Protein AF-A0A0J9W2E3-F1 (afdb_monomer)

InterPro domains:
  IPR002293 Amino acid/polyamine transporter I [PF13520] (5-101)

Organism: Fusarium oxysporum f. sp. lycopersici (strain 4287 / CBS 123668 / FGSC 9935 / NRRL 34936) (NCBI:txid426428)

Radius of gyration: 19.52 Å; Cα contacts (8 Å, |Δi|>4): 17; chains: 1; bounding box: 42×52×51 Å

Sequence (106 aa):
MSGLTVCWTSAIMALYAYQSKICWAFAKDNGLPVSKIWSRVHPIMEVPAHTLMLCSVLVSILSALCIASSTAFNSLAAGITIFPSLSYTLPAIYSLLPRNKHIKGP

Foldseek 3Di:
DVVVVVVVVVVVVVVVVVVQVVLLVCVVVCPDDCSPVQPPDPPPDSGSVVSVVVVVVVVVVLVVVCVVDPVSVVVVVVVVVVVVVVVVVVVVVVVVPPPPPPDDDD

Mean predicted aligned error: 11.35 Å

Solvent-accessible surface area (backbone atoms only — not comparable to full-atom values): 6514 Å² total; per-residue (Å²): 123,66,71,59,56,53,53,54,54,52,53,51,56,51,52,56,56,51,51,52,53,52,50,51,52,48,61,74,65,65,70,54,92,64,61,83,82,59,80,72,75,61,93,86,52,101,56,67,62,68,60,54,50,53,52,50,49,55,49,51,52,53,57,54,47,49,74,73,34,74,69,57,35,55,53,48,58,53,48,64,58,49,50,57,52,48,64,59,45,51,59,53,51,60,70,66,48,81,73,88,68,87,74,86,72,136

Structure (mmCIF, N/CA/C/O backbone):
data_AF-A0A0J9W2E3-F1
#
_entry.id   AF-A0A0J9W2E3-F1
#
loop_
_atom_site.group_PDB
_atom_site.id
_atom_site.type_symbol
_atom_site.label_atom_id
_atom_site.label_alt_id
_atom_site.label_comp_id
_atom_site.label_asym_id
_atom_site.label_entity_id
_atom_site.label_seq_id
_atom_site.pdbx_PDB_ins_code
_atom_site.Cartn_x
_atom_site.Cartn_y
_atom_site.Cartn_z
_atom_site.occupancy
_atom_site.B_iso_or_equiv
_atom_site.auth_seq_id
_atom_site.auth_comp_id
_atom_site.auth_asym_id
_atom_site.auth_atom_id
_atom_site.pdbx_PDB_model_num
ATOM 1 N N . MET A 1 1 ? 11.188 -25.663 7.758 1.00 62.28 1 MET A N 1
ATOM 2 C CA . MET A 1 1 ? 10.796 -24.871 6.564 1.00 62.28 1 MET A CA 1
ATOM 3 C C . MET A 1 1 ? 9.282 -24.645 6.458 1.00 62.28 1 MET A C 1
ATOM 5 O O . MET A 1 1 ? 8.886 -23.689 5.814 1.00 62.28 1 MET A O 1
ATOM 9 N N . SER A 1 2 ? 8.438 -25.424 7.147 1.00 78.00 2 SER A N 1
ATOM 10 C CA . SER A 1 2 ? 6.972 -25.254 7.198 1.00 78.00 2 SER A CA 1
ATOM 11 C C . SER A 1 2 ? 6.485 -24.014 7.968 1.00 78.00 2 SER A C 1
ATOM 13 O O . SER A 1 2 ? 5.496 -23.404 7.575 1.00 78.00 2 SER A O 1
ATOM 15 N N . GLY A 1 3 ? 7.186 -23.595 9.030 1.00 82.94 3 GLY A N 1
ATOM 16 C CA . GLY A 1 3 ? 6.769 -22.444 9.850 1.00 82.94 3 GLY A CA 1
ATOM 17 C C . GLY A 1 3 ? 6.761 -21.103 9.104 1.00 82.94 3 GLY A C 1
ATOM 18 O O . GLY A 1 3 ? 5.886 -20.275 9.336 1.00 82.94 3 GLY A O 1
ATOM 19 N N . LEU A 1 4 ? 7.683 -20.912 8.153 1.00 84.25 4 LEU A N 1
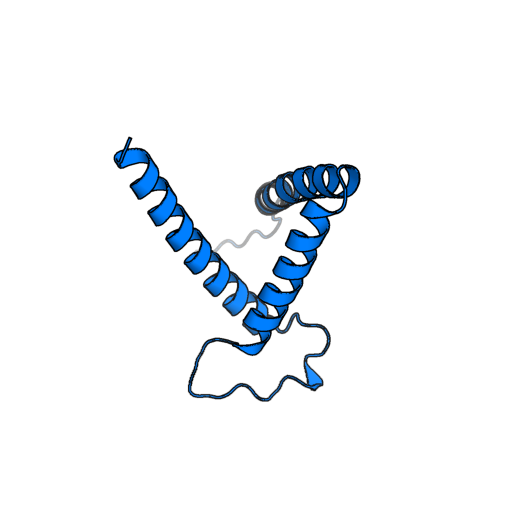ATOM 20 C CA . LEU A 1 4 ? 7.703 -19.712 7.314 1.00 84.25 4 LEU A CA 1
ATOM 21 C C . LEU A 1 4 ? 6.499 -19.700 6.370 1.00 84.25 4 LEU A C 1
ATOM 23 O O . LEU A 1 4 ? 5.797 -18.698 6.317 1.00 84.25 4 LEU A O 1
ATOM 27 N N . THR A 1 5 ? 6.204 -20.810 5.686 1.00 87.94 5 THR A N 1
ATOM 28 C CA . THR A 1 5 ? 5.074 -20.896 4.746 1.00 87.94 5 THR A CA 1
ATOM 29 C C . THR A 1 5 ? 3.738 -20.571 5.414 1.00 87.94 5 THR A C 1
ATOM 31 O O . THR A 1 5 ? 2.943 -19.829 4.843 1.00 87.94 5 THR A O 1
ATOM 34 N N . VAL A 1 6 ? 3.517 -21.036 6.650 1.00 89.19 6 VAL A N 1
ATOM 35 C CA . VAL A 1 6 ? 2.300 -20.705 7.414 1.00 89.19 6 VAL A CA 1
ATOM 36 C C . VAL A 1 6 ? 2.217 -19.200 7.692 1.00 89.19 6 VAL A C 1
ATOM 38 O O . VAL A 1 6 ? 1.168 -18.595 7.473 1.00 89.19 6 VAL A O 1
ATOM 41 N N . CYS A 1 7 ? 3.330 -18.580 8.089 1.00 87.44 7 CYS A N 1
ATOM 42 C CA . CYS A 1 7 ? 3.406 -17.140 8.338 1.00 87.44 7 CYS A CA 1
ATOM 43 C C . CYS A 1 7 ? 3.143 -16.305 7.069 1.00 87.44 7 CYS A C 1
ATOM 45 O O . CYS A 1 7 ? 2.428 -15.305 7.111 1.00 87.44 7 CYS A O 1
ATOM 47 N N . TRP A 1 8 ? 3.647 -16.749 5.912 1.00 91.81 8 TRP A N 1
ATOM 48 C CA . TRP A 1 8 ? 3.357 -16.108 4.626 1.00 91.81 8 TRP A CA 1
ATOM 49 C C . TRP A 1 8 ? 1.864 -16.178 4.285 1.00 91.81 8 TRP A C 1
ATOM 51 O O . TRP A 1 8 ? 1.267 -15.169 3.912 1.00 91.81 8 TRP A O 1
ATOM 61 N N . THR A 1 9 ? 1.231 -17.341 4.459 1.00 90.00 9 THR A N 1
ATOM 62 C CA . THR A 1 9 ? -0.197 -17.502 4.135 1.00 90.00 9 THR A CA 1
ATOM 63 C C . THR A 1 9 ? -1.121 -16.696 5.051 1.00 90.00 9 THR A C 1
ATOM 65 O O . THR A 1 9 ? -2.112 -16.138 4.578 1.00 90.00 9 THR A O 1
ATOM 68 N N . SER A 1 10 ? -0.793 -16.569 6.341 1.00 86.81 10 SER A N 1
ATOM 69 C CA . SER A 1 10 ? -1.597 -15.781 7.282 1.00 86.81 10 SER A CA 1
ATOM 70 C C . SER A 1 10 ? -1.479 -14.279 7.020 1.00 86.81 10 SER A C 1
ATOM 72 O O . SER A 1 10 ? -2.489 -13.571 7.050 1.00 86.81 10 SER A O 1
ATOM 74 N N . ALA A 1 11 ? -0.277 -13.799 6.684 1.00 89.94 11 ALA A N 1
ATOM 75 C CA . ALA A 1 11 ? -0.054 -12.407 6.305 1.00 89.94 11 ALA A CA 1
ATOM 76 C C . ALA A 1 11 ? -0.850 -12.028 5.046 1.00 89.94 11 ALA A C 1
ATOM 78 O O . ALA A 1 11 ? -1.491 -10.978 5.011 1.00 89.94 11 ALA A O 1
ATOM 79 N N . ILE A 1 12 ? -0.877 -12.909 4.042 1.00 90.25 12 ILE A N 1
ATOM 80 C CA . ILE A 1 12 ? -1.640 -12.697 2.807 1.00 90.25 12 ILE A CA 1
ATOM 81 C C . ILE A 1 12 ? -3.141 -12.560 3.103 1.00 90.25 12 ILE A C 1
ATOM 83 O O . ILE A 1 12 ? -3.778 -11.620 2.623 1.00 90.25 12 ILE A O 1
ATOM 87 N N . MET A 1 13 ? -3.707 -13.441 3.935 1.0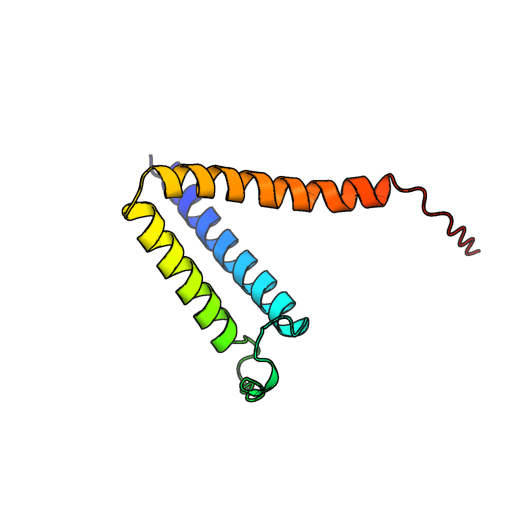0 89.06 13 MET A N 1
ATOM 88 C CA . MET A 1 13 ? -5.126 -13.365 4.303 1.00 89.06 13 MET A CA 1
ATOM 89 C C . MET A 1 13 ? -5.465 -12.050 5.017 1.00 89.06 13 MET A C 1
ATOM 91 O O . MET A 1 13 ? -6.496 -11.433 4.738 1.00 89.06 13 MET A O 1
ATOM 95 N N . ALA A 1 14 ? -4.576 -11.586 5.901 1.00 90.94 14 ALA A N 1
ATOM 96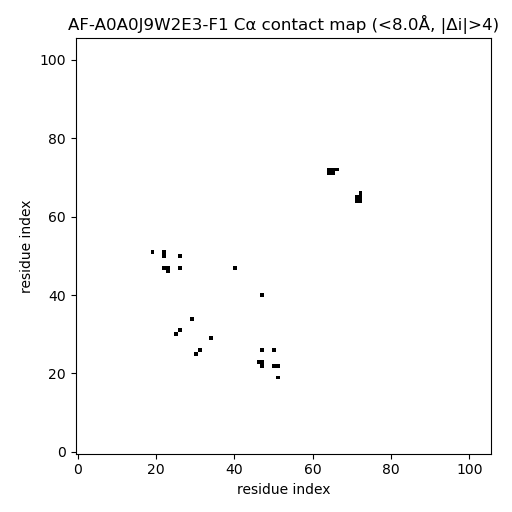 C CA . ALA A 1 14 ? -4.742 -10.306 6.574 1.00 90.94 14 ALA A CA 1
ATOM 97 C C . ALA A 1 14 ? -4.767 -9.148 5.561 1.00 90.94 14 ALA A C 1
ATOM 99 O O . ALA A 1 14 ? -5.685 -8.330 5.595 1.00 90.94 14 ALA A O 1
ATOM 100 N N . LEU A 1 15 ? -3.825 -9.116 4.611 1.00 87.31 15 LEU A N 1
ATOM 101 C CA . LEU A 1 15 ? -3.753 -8.085 3.565 1.00 87.31 15 LEU A CA 1
ATOM 102 C C . LEU A 1 15 ? -5.030 -8.015 2.714 1.00 87.31 15 LEU A C 1
ATOM 104 O O . LEU A 1 15 ? -5.549 -6.919 2.488 1.00 87.31 15 LEU A O 1
ATOM 108 N N . TYR A 1 16 ? -5.589 -9.160 2.314 1.00 84.69 16 TYR A N 1
ATOM 109 C CA . TYR A 1 16 ? -6.863 -9.192 1.586 1.00 84.69 16 TYR A CA 1
ATOM 110 C C . TYR A 1 16 ? -8.022 -8.601 2.404 1.00 84.69 16 TYR A C 1
ATOM 112 O O . TYR A 1 16 ? -8.853 -7.866 1.862 1.00 84.69 16 TYR A O 1
ATOM 120 N N . ALA A 1 17 ? -8.059 -8.857 3.714 1.00 87.06 17 ALA A N 1
ATOM 121 C CA . ALA A 1 17 ? -9.064 -8.282 4.606 1.00 87.06 17 ALA A CA 1
ATOM 122 C C . ALA A 1 17 ? -8.878 -6.766 4.832 1.00 87.06 17 ALA A C 1
ATOM 124 O O . ALA A 1 17 ? -9.861 -6.042 4.991 1.00 87.06 17 ALA A O 1
ATOM 125 N N . TYR A 1 18 ? -7.644 -6.254 4.839 1.00 86.25 18 TYR A N 1
ATOM 126 C CA . TYR A 1 18 ? -7.399 -4.806 4.895 1.00 86.25 18 TYR A CA 1
ATOM 127 C C . TYR A 1 18 ? -7.876 -4.109 3.616 1.00 86.25 18 TYR A C 1
ATOM 129 O O . TYR A 1 18 ? -8.559 -3.084 3.691 1.00 86.25 18 TYR A O 1
ATOM 137 N N . GLN A 1 19 ? -7.582 -4.685 2.449 1.00 83.12 19 GLN A N 1
ATOM 138 C CA . GLN A 1 19 ? -7.972 -4.116 1.159 1.00 83.12 19 GLN A CA 1
ATOM 139 C C . GLN A 1 19 ? -9.496 -4.011 1.000 1.00 83.12 19 GLN A C 1
ATOM 141 O O . GLN A 1 19 ? -9.989 -3.020 0.454 1.00 83.12 19 GLN A O 1
ATOM 146 N N . SER A 1 20 ? -10.258 -4.989 1.500 1.00 81.81 20 SER A N 1
ATOM 147 C CA . SER A 1 20 ? -11.724 -4.958 1.434 1.00 81.81 20 SER A CA 1
ATOM 148 C C . SER A 1 20 ? -12.322 -3.837 2.294 1.00 81.81 20 SER A C 1
ATOM 150 O O . SER A 1 20 ? -13.224 -3.135 1.835 1.00 81.81 20 SER A O 1
ATOM 152 N N . LYS A 1 21 ? -11.767 -3.584 3.489 1.00 80.81 21 LYS A N 1
ATOM 153 C CA . LYS A 1 21 ? -12.166 -2.456 4.354 1.00 80.81 21 LYS A CA 1
ATOM 154 C C . LYS A 1 21 ? -11.849 -1.101 3.730 1.00 80.81 21 LYS A C 1
ATOM 156 O O . LYS A 1 21 ? -12.682 -0.199 3.774 1.00 80.81 21 LYS A O 1
ATOM 161 N N . ILE A 1 22 ? -10.666 -0.969 3.131 1.00 79.94 22 ILE A N 1
ATOM 162 C CA . ILE A 1 22 ? -10.260 0.249 2.420 1.00 79.94 22 ILE A CA 1
ATOM 163 C C . ILE A 1 22 ? -11.210 0.494 1.243 1.00 79.94 22 ILE A C 1
ATOM 165 O O . ILE A 1 22 ? -11.730 1.594 1.093 1.00 79.94 22 ILE A O 1
ATOM 169 N N . CYS A 1 23 ? -11.521 -0.541 0.460 1.00 75.50 23 CYS A N 1
ATOM 170 C CA . CYS A 1 23 ? -12.464 -0.438 -0.653 1.00 75.50 23 CYS A CA 1
ATOM 171 C C . CYS A 1 23 ? -13.882 -0.050 -0.199 1.00 75.50 23 CYS A C 1
ATOM 173 O O . CYS A 1 23 ? -14.567 0.701 -0.893 1.00 75.50 23 CYS A O 1
ATOM 175 N N . TRP A 1 24 ? -14.321 -0.540 0.963 1.00 71.06 24 TRP A N 1
ATOM 176 C CA . TRP A 1 24 ? -15.604 -0.168 1.556 1.00 71.06 24 TRP A CA 1
ATOM 177 C C . TRP A 1 24 ? -15.631 1.304 1.994 1.00 71.06 24 TRP A C 1
ATOM 179 O O . TRP A 1 24 ? -16.590 2.012 1.688 1.00 71.06 24 TRP A O 1
ATOM 189 N N . ALA A 1 25 ? -14.556 1.796 2.620 1.00 73.06 25 ALA A N 1
ATOM 190 C CA . ALA A 1 25 ? -14.408 3.214 2.951 1.00 73.06 25 ALA A CA 1
ATOM 191 C C . ALA A 1 25 ? -14.384 4.097 1.687 1.00 73.06 25 ALA A C 1
ATOM 193 O O . ALA A 1 25 ? -15.143 5.057 1.597 1.00 73.06 25 ALA A O 1
ATOM 194 N N . PHE A 1 26 ? -13.628 3.710 0.653 1.00 66.69 26 PHE A N 1
ATOM 195 C CA . PHE A 1 26 ? -13.582 4.437 -0.623 1.00 66.69 26 PHE A CA 1
ATOM 196 C C . PHE A 1 26 ? -14.930 4.490 -1.350 1.00 66.69 26 PHE A C 1
ATOM 198 O O . PHE A 1 26 ? -15.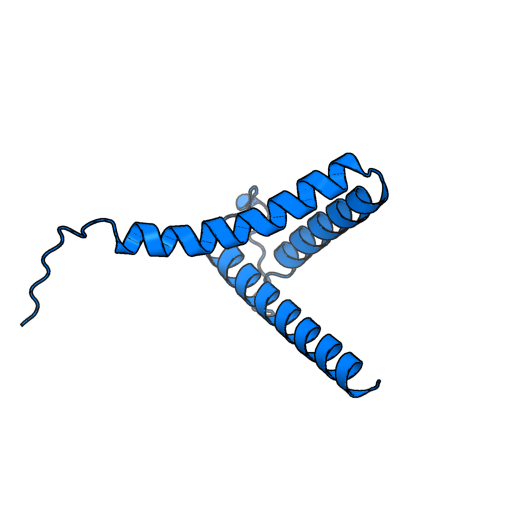260 5.500 -1.973 1.00 66.69 26 PHE A O 1
ATOM 205 N N . ALA A 1 27 ? -15.721 3.418 -1.284 1.00 65.12 27 ALA A N 1
ATOM 206 C CA . ALA A 1 27 ? -17.067 3.419 -1.848 1.00 65.12 27 ALA A CA 1
ATOM 207 C C . ALA A 1 27 ? -18.021 4.323 -1.056 1.00 65.12 27 ALA A C 1
ATOM 209 O O . ALA A 1 27 ? -18.866 4.989 -1.652 1.00 65.12 27 ALA A O 1
ATOM 210 N N . LYS A 1 28 ? -17.863 4.386 0.271 1.00 62.38 28 LYS A N 1
ATOM 211 C CA . LYS A 1 28 ? -18.623 5.295 1.135 1.00 62.38 28 LYS A CA 1
ATOM 212 C C . LYS A 1 28 ? -18.284 6.767 0.867 1.00 62.38 28 LYS A C 1
ATOM 214 O O . LYS A 1 28 ? -19.181 7.608 0.914 1.00 62.38 28 LYS A O 1
ATOM 219 N N . ASP A 1 29 ? -17.040 7.055 0.496 1.00 68.38 29 ASP A N 1
ATOM 220 C CA . ASP A 1 29 ? -16.569 8.409 0.186 1.00 68.38 29 ASP A CA 1
ATOM 221 C C . ASP A 1 29 ? -16.907 8.880 -1.249 1.00 68.38 29 ASP A C 1
ATOM 223 O O . ASP A 1 29 ? -16.480 9.958 -1.654 1.00 68.38 29 ASP A O 1
ATOM 227 N N . ASN A 1 30 ? -17.698 8.117 -2.027 1.00 57.41 30 ASN A N 1
ATOM 228 C CA . ASN A 1 30 ? -18.144 8.461 -3.395 1.00 57.41 30 ASN A CA 1
ATOM 229 C C . ASN A 1 30 ? -17.013 8.946 -4.338 1.00 57.41 30 ASN A C 1
ATOM 231 O O . ASN A 1 30 ? -17.250 9.722 -5.263 1.00 57.41 30 ASN A O 1
ATOM 235 N N . GLY A 1 31 ? -15.778 8.482 -4.135 1.00 53.94 31 GLY A N 1
ATOM 236 C CA . GLY A 1 31 ? -14.582 9.002 -4.812 1.00 53.94 31 GLY A CA 1
ATOM 237 C C . GLY A 1 31 ? -14.323 8.477 -6.230 1.00 53.94 31 GLY A C 1
ATOM 238 O O . GLY A 1 31 ? -13.254 8.732 -6.781 1.00 53.94 31 GLY A O 1
ATOM 239 N N . LEU A 1 32 ? -15.243 7.717 -6.832 1.00 53.91 32 LEU A N 1
ATOM 240 C CA . LEU A 1 32 ? -15.034 7.140 -8.162 1.00 53.91 32 LEU A CA 1
ATOM 241 C C . LEU A 1 32 ? -15.413 8.145 -9.265 1.00 53.91 32 LEU A C 1
ATOM 243 O O . LEU A 1 32 ? -16.562 8.608 -9.296 1.00 53.91 32 LEU A O 1
ATOM 247 N N . PRO A 1 33 ? -14.507 8.452 -10.219 1.00 49.50 33 PRO A N 1
ATOM 248 C CA . PRO A 1 33 ? -14.915 9.118 -11.447 1.00 49.50 33 PRO A CA 1
ATOM 249 C C . PRO A 1 33 ? -15.961 8.215 -12.119 1.00 49.50 33 PRO A C 1
ATOM 251 O O . PRO A 1 33 ? -15.748 7.015 -12.262 1.00 49.50 33 PRO A O 1
ATOM 254 N N . VAL A 1 34 ? -17.113 8.789 -12.482 1.00 51.09 34 VAL A N 1
ATOM 255 C CA . VAL A 1 34 ? -18.353 8.106 -12.925 1.00 51.09 34 VAL A CA 1
ATOM 256 C C . VAL A 1 34 ? -19.295 7.596 -11.805 1.00 51.09 34 VAL A C 1
ATOM 258 O O . VAL A 1 34 ? -20.040 6.632 -11.983 1.00 51.09 34 VAL A O 1
ATOM 261 N N . SER A 1 35 ? -19.401 8.337 -10.695 1.00 51.91 35 SER A N 1
ATOM 262 C CA . SER A 1 35 ? -20.479 8.202 -9.684 1.00 51.91 35 SER A CA 1
ATOM 263 C C . SER A 1 35 ? -21.908 8.105 -10.281 1.00 51.91 35 SER A C 1
ATOM 265 O O . SER A 1 35 ? -22.790 7.461 -9.716 1.00 51.91 35 SER A O 1
ATOM 267 N N . LYS A 1 36 ? -22.145 8.666 -11.477 1.00 50.78 36 LYS A N 1
ATOM 268 C CA . LYS A 1 36 ? -23.482 8.761 -12.087 1.00 50.78 36 LYS A CA 1
ATOM 269 C C . LYS A 1 36 ? -23.990 7.494 -12.796 1.00 50.78 36 LYS A C 1
ATOM 271 O O . LYS A 1 36 ? -25.202 7.351 -12.907 1.00 50.78 36 LYS A O 1
ATOM 276 N N . ILE A 1 37 ? -23.120 6.578 -13.253 1.00 52.34 37 ILE A N 1
ATOM 277 C CA . ILE A 1 37 ? -23.555 5.328 -13.930 1.00 52.34 37 ILE A CA 1
ATOM 278 C C . ILE A 1 37 ? -23.561 4.107 -12.986 1.00 52.34 37 ILE A C 1
ATOM 280 O O . ILE A 1 37 ? -24.058 3.044 -13.342 1.00 52.34 37 ILE A O 1
ATOM 284 N N . TRP A 1 38 ? -23.059 4.271 -11.755 1.00 49.59 38 TRP A N 1
ATOM 285 C CA . TRP A 1 38 ? -22.855 3.200 -10.765 1.00 49.59 38 TRP A CA 1
ATOM 286 C C . TRP A 1 38 ? -23.859 3.213 -9.603 1.00 49.59 38 TRP A C 1
ATOM 288 O O . TRP A 1 38 ? -23.733 2.434 -8.662 1.00 49.59 38 TRP A O 1
ATOM 298 N N . SER A 1 39 ? -24.902 4.044 -9.687 1.00 45.09 39 SER A N 1
ATOM 299 C CA . SER A 1 39 ? -25.991 4.151 -8.700 1.00 45.09 39 SER A CA 1
ATOM 300 C C . SER A 1 39 ? -26.989 2.970 -8.741 1.00 45.09 39 SER A C 1
ATOM 302 O O . SER A 1 39 ? -28.191 3.122 -8.539 1.00 45.09 39 SER A O 1
ATOM 304 N N . ARG A 1 40 ? -26.509 1.757 -9.033 1.00 48.84 40 ARG A N 1
ATOM 305 C CA . ARG A 1 40 ? -27.262 0.498 -8.902 1.00 48.84 40 ARG A CA 1
ATOM 306 C C . ARG A 1 40 ? -26.493 -0.422 -7.959 1.00 48.84 40 ARG A C 1
ATOM 308 O O . ARG A 1 40 ? -26.009 -1.481 -8.340 1.00 48.84 40 ARG A O 1
ATOM 315 N N . VAL A 1 41 ? -26.363 0.032 -6.714 1.00 52.91 41 VAL A N 1
ATOM 316 C CA . VAL A 1 41 ? -25.927 -0.797 -5.586 1.00 52.91 41 VAL A CA 1
ATOM 317 C C . VAL A 1 41 ? -27.027 -1.825 -5.327 1.00 52.91 41 VAL A C 1
ATOM 319 O O . VAL A 1 41 ? -28.168 -1.458 -5.053 1.00 52.91 41 VAL A O 1
ATOM 322 N N . HIS A 1 42 ? -26.710 -3.113 -5.462 1.00 43.84 42 HIS A N 1
ATOM 323 C CA . HIS A 1 42 ? -27.637 -4.181 -5.100 1.00 43.84 42 HIS A CA 1
ATOM 324 C C . HIS A 1 42 ? -27.729 -4.247 -3.560 1.00 43.84 42 HIS A C 1
ATOM 326 O O . HIS A 1 42 ? -26.707 -4.461 -2.913 1.00 43.84 42 HIS A O 1
ATOM 332 N N . PRO A 1 43 ? -28.920 -4.093 -2.955 1.00 50.28 43 PRO A N 1
ATOM 333 C CA . PRO A 1 43 ? -29.100 -3.886 -1.509 1.00 50.28 43 PRO A CA 1
ATOM 334 C C . PRO A 1 43 ? -28.858 -5.123 -0.621 1.00 50.28 43 PRO A C 1
ATOM 336 O O . PRO A 1 43 ? -29.087 -5.058 0.579 1.00 50.28 43 PRO A O 1
ATOM 339 N N . ILE A 1 44 ? -28.432 -6.257 -1.187 1.00 52.06 44 ILE A N 1
ATOM 340 C CA . ILE A 1 44 ? -28.338 -7.553 -0.479 1.00 52.06 44 ILE A CA 1
ATOM 341 C C . ILE A 1 44 ? -26.880 -7.928 -0.167 1.00 52.06 44 ILE A C 1
ATOM 343 O O . ILE A 1 44 ? -26.619 -8.731 0.722 1.00 52.06 44 ILE A O 1
ATOM 347 N N . MET A 1 45 ? -25.917 -7.335 -0.876 1.00 51.47 45 MET A N 1
ATOM 348 C CA . MET A 1 45 ? -24.491 -7.547 -0.640 1.00 51.47 45 MET A CA 1
ATOM 349 C C . MET A 1 45 ? -23.886 -6.190 -0.300 1.00 51.47 45 MET A C 1
ATOM 351 O O . MET A 1 45 ? -23.637 -5.382 -1.189 1.00 51.47 45 MET A O 1
ATOM 355 N N . GLU A 1 46 ? -23.648 -5.927 0.984 1.00 56.53 46 GLU A N 1
ATOM 356 C CA . GLU A 1 46 ? -23.059 -4.689 1.539 1.00 56.53 46 GLU A CA 1
ATOM 357 C C . GLU A 1 46 ? -21.605 -4.424 1.083 1.00 56.53 46 GLU A C 1
ATOM 359 O O . GLU A 1 46 ? -20.876 -3.615 1.659 1.00 56.53 46 GLU A O 1
ATOM 364 N N . VAL A 1 47 ? -21.167 -5.117 0.033 1.00 55.72 47 VAL A N 1
ATOM 365 C CA . VAL A 1 47 ? -19.850 -5.020 -0.566 1.00 55.72 47 VAL A CA 1
ATOM 366 C C . VAL A 1 47 ? -20.026 -4.427 -1.968 1.00 55.72 47 VAL A C 1
ATOM 368 O O . VAL A 1 47 ? -20.701 -5.032 -2.803 1.00 55.72 47 VAL A O 1
ATOM 371 N N . PRO A 1 48 ? -19.428 -3.261 -2.266 1.00 60.44 48 PRO A N 1
ATOM 372 C CA . PRO A 1 48 ? -19.471 -2.637 -3.587 1.00 60.44 48 PRO A CA 1
ATOM 373 C C . PRO A 1 48 ? -18.672 -3.492 -4.587 1.00 60.44 48 PRO A C 1
ATOM 375 O O . PRO A 1 48 ? -17.507 -3.223 -4.884 1.00 60.44 48 PRO A O 1
ATOM 378 N N . ALA A 1 49 ? -19.300 -4.554 -5.099 1.00 64.88 49 ALA A N 1
ATOM 379 C CA . ALA A 1 49 ? -18.670 -5.564 -5.950 1.00 64.88 49 ALA A CA 1
ATOM 380 C C . ALA A 1 49 ? -18.052 -4.957 -7.213 1.00 64.88 49 ALA A C 1
ATOM 382 O O . ALA A 1 49 ? -16.995 -5.379 -7.673 1.00 64.88 49 ALA A O 1
ATOM 383 N N . HIS A 1 50 ? -18.682 -3.914 -7.745 1.00 66.25 50 HIS A N 1
ATOM 384 C CA . HIS A 1 50 ? -18.198 -3.243 -8.936 1.00 66.25 50 HIS A CA 1
ATOM 385 C C . HIS A 1 50 ? -16.887 -2.476 -8.645 1.00 66.25 50 HIS A C 1
ATOM 387 O O . HIS A 1 50 ? -15.960 -2.522 -9.450 1.00 66.25 50 HIS A O 1
ATOM 393 N N . THR A 1 51 ? -16.729 -1.862 -7.461 1.00 67.50 51 THR A N 1
ATOM 394 C CA . THR A 1 51 ? -15.507 -1.104 -7.108 1.00 67.50 51 THR A CA 1
ATOM 395 C C . THR A 1 51 ? -14.329 -2.044 -6.913 1.00 67.50 51 THR A C 1
ATOM 397 O O . THR A 1 51 ? -13.221 -1.767 -7.369 1.00 67.50 51 THR A O 1
ATOM 400 N N . LEU A 1 52 ? -14.597 -3.201 -6.305 1.00 74.50 52 LEU A N 1
ATOM 401 C CA . LEU A 1 52 ? -13.621 -4.277 -6.190 1.00 74.50 52 LEU A CA 1
ATOM 402 C C . LEU A 1 52 ? -13.168 -4.778 -7.565 1.00 74.50 52 LEU A C 1
ATOM 404 O O . LEU A 1 52 ? -11.971 -4.982 -7.752 1.00 74.50 52 LEU A O 1
ATOM 408 N N . MET A 1 53 ? -14.086 -4.904 -8.532 1.00 73.75 53 MET A N 1
ATOM 409 C CA . MET A 1 53 ? -13.735 -5.277 -9.907 1.00 73.75 53 MET A CA 1
ATOM 410 C C . MET A 1 53 ? -12.847 -4.229 -10.592 1.00 73.75 53 MET A C 1
ATOM 412 O O . MET A 1 53 ? -11.864 -4.600 -11.230 1.00 73.75 53 MET A O 1
ATOM 416 N N . LEU A 1 54 ? -13.111 -2.926 -10.434 1.00 74.88 54 LEU A N 1
ATOM 417 C CA . LEU A 1 54 ? -12.211 -1.895 -10.975 1.00 74.88 54 LEU A CA 1
ATOM 418 C C . LEU A 1 54 ? -10.824 -1.944 -10.331 1.00 74.88 54 LEU A C 1
ATOM 420 O O . LEU A 1 54 ? -9.821 -1.894 -11.041 1.00 74.88 54 LEU A O 1
ATOM 424 N N . CYS A 1 55 ? -10.751 -2.073 -9.003 1.00 78.00 55 CYS A N 1
ATOM 425 C CA . CYS A 1 55 ? -9.474 -2.209 -8.306 1.00 78.00 55 CYS A CA 1
ATOM 426 C C . CYS A 1 55 ? -8.704 -3.450 -8.773 1.00 78.00 55 CYS A C 1
ATOM 428 O O . CYS A 1 55 ? -7.506 -3.346 -9.035 1.00 78.00 55 CYS A O 1
ATOM 430 N N . SER A 1 56 ? -9.364 -4.603 -8.935 1.00 81.38 56 SER A N 1
ATOM 431 C CA . SER A 1 56 ? -8.696 -5.811 -9.432 1.00 81.38 56 SER A CA 1
ATOM 432 C C . SER A 1 56 ? -8.223 -5.656 -10.876 1.00 81.38 56 SER A C 1
ATOM 434 O O . SER A 1 56 ? -7.132 -6.116 -11.204 1.00 81.38 56 SER A O 1
ATOM 436 N N . VAL A 1 57 ? -8.995 -4.971 -11.727 1.00 85.75 57 VAL A N 1
ATOM 437 C CA . VAL A 1 57 ? -8.595 -4.679 -13.111 1.00 85.75 57 VAL A CA 1
ATOM 438 C C . VAL A 1 57 ? -7.359 -3.776 -13.132 1.00 85.75 57 VAL A C 1
ATOM 440 O O . VAL A 1 57 ? -6.375 -4.118 -13.784 1.00 85.75 57 VAL A O 1
ATOM 443 N N . LEU A 1 58 ? -7.341 -2.682 -12.366 1.00 83.69 58 LEU A N 1
ATOM 444 C CA . LEU A 1 58 ? -6.178 -1.788 -12.290 1.00 83.69 58 LEU A CA 1
ATOM 445 C C . LEU A 1 58 ? -4.926 -2.498 -11.762 1.00 83.69 58 LEU A C 1
ATOM 447 O O . LEU A 1 58 ? -3.850 -2.349 -12.341 1.00 83.69 58 LEU A O 1
ATOM 451 N N . VAL A 1 59 ? -5.062 -3.309 -10.708 1.00 87.56 59 VAL A N 1
ATOM 452 C CA . VAL A 1 59 ? -3.950 -4.112 -10.179 1.00 87.56 59 VAL A CA 1
ATOM 453 C C . VAL A 1 59 ? -3.460 -5.105 -11.229 1.00 87.56 59 VAL A C 1
ATOM 455 O O . VAL A 1 59 ? -2.256 -5.207 -11.430 1.00 87.56 59 VAL A O 1
ATOM 458 N N . SER A 1 60 ? -4.360 -5.773 -11.955 1.00 88.88 60 SER A N 1
ATOM 459 C CA . SER A 1 60 ? -3.972 -6.723 -13.004 1.00 88.88 60 SER A CA 1
ATOM 460 C C . SER A 1 60 ? -3.185 -6.061 -14.146 1.00 88.88 60 SER A C 1
ATOM 462 O O . SER A 1 60 ? -2.189 -6.619 -14.606 1.00 88.88 60 SER A O 1
ATOM 464 N N . ILE A 1 61 ? -3.555 -4.835 -14.538 1.00 89.94 61 ILE A N 1
ATOM 465 C CA . ILE A 1 61 ? -2.834 -4.035 -15.539 1.00 89.94 61 ILE A CA 1
ATOM 466 C C . ILE A 1 61 ? -1.444 -3.642 -15.023 1.00 89.94 61 ILE A C 1
ATOM 468 O O . ILE A 1 61 ? -0.456 -3.799 -15.739 1.00 89.94 61 ILE A O 1
ATOM 472 N N . LEU A 1 62 ? -1.346 -3.168 -13.776 1.00 87.00 62 LEU A N 1
ATOM 473 C CA . LEU A 1 62 ? -0.064 -2.811 -13.159 1.00 87.00 62 LEU A CA 1
ATOM 474 C C . LEU A 1 62 ? 0.853 -4.031 -13.011 1.00 87.00 62 LEU A C 1
ATOM 476 O O . LEU A 1 62 ? 2.042 -3.942 -13.305 1.00 87.00 62 LEU A O 1
ATOM 480 N N . SER A 1 63 ? 0.308 -5.185 -12.620 1.00 86.19 63 SER A N 1
ATOM 481 C CA . SER A 1 63 ? 1.055 -6.443 -12.536 1.00 86.19 63 SER A CA 1
ATOM 482 C C . SER A 1 63 ? 1.571 -6.900 -13.901 1.00 86.19 63 SER A C 1
ATOM 484 O O . SER A 1 63 ? 2.721 -7.323 -13.999 1.00 86.19 63 SER A O 1
ATOM 486 N N . ALA A 1 64 ? 0.766 -6.768 -14.960 1.00 87.62 64 ALA A N 1
ATOM 487 C CA . ALA A 1 64 ? 1.210 -7.051 -16.323 1.00 87.62 64 ALA A CA 1
ATOM 488 C C . ALA A 1 64 ? 2.318 -6.080 -16.777 1.00 87.62 64 ALA A C 1
ATOM 490 O O . ALA A 1 64 ? 3.299 -6.502 -17.389 1.00 87.62 64 ALA A O 1
ATOM 491 N N . LEU A 1 65 ? 2.211 -4.795 -16.424 1.00 87.12 65 LEU A N 1
ATOM 492 C CA . LEU A 1 65 ? 3.214 -3.780 -16.758 1.00 87.12 65 LEU A CA 1
ATOM 493 C C . LEU A 1 65 ? 4.557 -4.027 -16.056 1.00 87.12 65 LEU A C 1
ATOM 495 O O . LEU A 1 65 ? 5.610 -3.815 -16.659 1.00 87.12 65 LEU A O 1
ATOM 499 N N . CYS A 1 66 ? 4.533 -4.529 -14.818 1.00 83.25 66 CYS A N 1
ATOM 500 C CA . CYS A 1 66 ? 5.744 -4.908 -14.087 1.00 83.25 66 CYS A CA 1
ATOM 501 C C . CYS A 1 66 ? 6.569 -5.991 -14.805 1.00 83.25 66 CYS A C 1
ATOM 503 O O . CYS A 1 66 ? 7.781 -6.036 -14.619 1.00 83.25 66 CYS A O 1
ATOM 505 N N . ILE A 1 67 ? 5.944 -6.842 -15.628 1.00 84.00 67 ILE A N 1
ATOM 506 C CA . ILE A 1 67 ? 6.630 -7.906 -16.384 1.00 84.00 67 ILE A CA 1
ATOM 507 C C . ILE A 1 67 ? 7.243 -7.359 -17.686 1.00 84.00 67 ILE A C 1
ATOM 509 O O . ILE A 1 67 ? 8.205 -7.920 -18.204 1.00 84.00 67 ILE A O 1
ATOM 513 N N . ALA A 1 68 ? 6.717 -6.250 -18.212 1.00 83.50 68 ALA A N 1
ATOM 514 C CA . ALA A 1 68 ? 7.076 -5.740 -19.532 1.00 83.50 68 ALA A CA 1
ATOM 515 C C . ALA A 1 68 ? 8.356 -4.881 -19.564 1.00 83.50 68 ALA A C 1
ATOM 517 O O . ALA A 1 68 ? 9.006 -4.816 -20.607 1.00 83.50 68 ALA A O 1
ATOM 518 N N . SER A 1 69 ? 8.724 -4.184 -18.476 1.00 85.62 69 SER A N 1
ATOM 519 C CA . SER A 1 69 ? 9.868 -3.254 -18.490 1.00 85.62 69 SER A CA 1
ATOM 520 C C . SER A 1 69 ? 10.535 -3.044 -17.128 1.00 85.62 69 SER A C 1
ATOM 522 O O . SER A 1 69 ? 9.881 -2.738 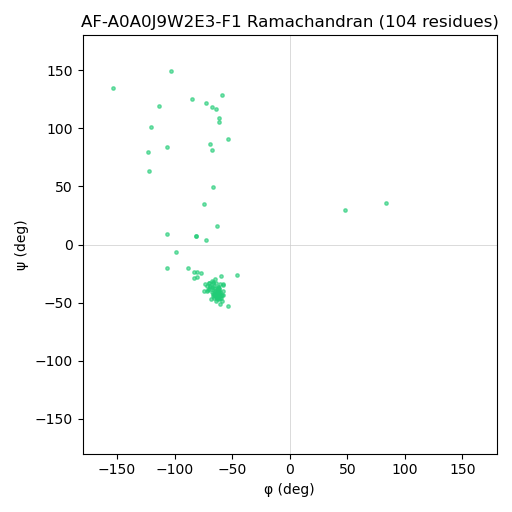-16.128 1.00 85.62 69 SER A O 1
ATOM 524 N N . SER A 1 70 ? 11.871 -3.087 -17.119 1.00 84.88 70 SER A N 1
ATOM 525 C CA . SER A 1 70 ? 12.707 -2.862 -15.932 1.00 84.88 70 SER A CA 1
ATOM 526 C C . SER A 1 70 ? 12.636 -1.424 -15.400 1.00 84.88 70 SER A C 1
ATOM 528 O O . SER A 1 70 ? 12.722 -1.206 -14.191 1.00 84.88 70 SER A O 1
ATOM 530 N N . THR A 1 71 ? 12.446 -0.427 -16.273 1.00 87.25 71 THR A N 1
ATOM 531 C CA . THR A 1 71 ? 12.339 0.987 -15.862 1.00 87.25 71 THR A CA 1
ATOM 532 C C . THR A 1 71 ? 11.010 1.264 -15.162 1.00 87.25 71 THR A C 1
ATOM 534 O O . THR A 1 71 ? 10.979 1.960 -14.145 1.00 87.25 71 THR A O 1
ATOM 537 N N . ALA A 1 72 ? 9.921 0.675 -15.666 1.00 85.44 72 ALA A N 1
ATOM 538 C CA . ALA A 1 72 ? 8.605 0.780 -15.043 1.00 85.44 72 ALA A CA 1
ATOM 539 C C . ALA A 1 72 ? 8.593 0.105 -13.663 1.00 85.44 72 ALA A C 1
ATOM 541 O O . ALA A 1 72 ? 8.116 0.698 -12.697 1.00 85.44 72 ALA A O 1
ATOM 542 N N . PHE A 1 73 ? 9.199 -1.081 -13.543 1.00 86.12 73 PHE A N 1
ATOM 543 C CA . PHE A 1 73 ? 9.310 -1.791 -12.269 1.00 86.12 73 PHE A CA 1
ATOM 544 C C . PHE A 1 73 ? 10.041 -0.971 -11.194 1.00 86.12 73 PHE A C 1
ATOM 546 O O . PHE A 1 73 ? 9.531 -0.816 -10.084 1.00 86.12 73 PHE A O 1
ATOM 553 N N . ASN A 1 74 ? 11.201 -0.390 -11.525 1.00 90.19 74 ASN A N 1
ATOM 554 C CA . ASN A 1 74 ? 11.985 0.391 -10.565 1.00 90.19 74 ASN A CA 1
ATOM 555 C C . ASN A 1 74 ? 11.229 1.635 -10.062 1.00 90.19 74 ASN A C 1
ATOM 557 O O . ASN A 1 74 ? 11.250 1.944 -8.871 1.00 90.19 74 ASN A O 1
ATOM 561 N N . SER A 1 75 ? 10.520 2.330 -10.957 1.00 91.25 75 SER A N 1
ATOM 562 C CA . SER A 1 75 ? 9.715 3.497 -10.580 1.00 91.25 75 SER A CA 1
ATOM 563 C C . SER A 1 75 ? 8.515 3.112 -9.704 1.00 91.25 75 SER A C 1
ATOM 565 O O . SER A 1 75 ? 8.250 3.776 -8.700 1.00 91.25 75 SER A O 1
ATOM 567 N N . LEU A 1 76 ? 7.835 2.004 -10.020 1.00 90.25 76 LEU A N 1
ATOM 568 C CA . LEU A 1 76 ? 6.705 1.500 -9.233 1.00 90.25 76 LEU A CA 1
ATOM 569 C C . LEU A 1 76 ? 7.130 1.041 -7.831 1.00 90.25 76 LEU A C 1
ATOM 571 O O . LEU A 1 76 ? 6.463 1.385 -6.854 1.00 90.25 76 LEU A O 1
ATOM 575 N N . ALA A 1 77 ? 8.250 0.324 -7.706 1.00 90.56 77 ALA A N 1
ATOM 576 C CA . ALA A 1 77 ? 8.769 -0.129 -6.414 1.00 90.56 77 ALA A CA 1
ATOM 577 C C . ALA A 1 77 ? 9.111 1.049 -5.480 1.00 90.56 77 ALA A C 1
ATOM 579 O O . ALA A 1 77 ? 8.762 1.038 -4.293 1.00 90.56 77 ALA A O 1
ATOM 580 N N . ALA A 1 78 ? 9.728 2.101 -6.030 1.00 93.38 78 ALA A N 1
ATOM 581 C CA . ALA A 1 78 ? 9.974 3.339 -5.297 1.00 93.38 78 ALA A CA 1
ATOM 582 C C . ALA A 1 78 ? 8.655 4.035 -4.910 1.00 93.38 78 ALA A C 1
ATOM 584 O O . ALA A 1 78 ? 8.479 4.426 -3.755 1.00 93.38 78 ALA A O 1
ATOM 585 N N . GLY A 1 79 ? 7.695 4.125 -5.836 1.00 94.06 79 GLY A N 1
ATOM 586 C CA . GLY A 1 79 ? 6.393 4.755 -5.597 1.00 94.06 79 GLY A CA 1
ATOM 587 C C . GLY A 1 79 ? 5.588 4.095 -4.473 1.00 94.06 79 GLY A C 1
ATOM 588 O O . GLY A 1 79 ? 5.099 4.788 -3.579 1.00 94.06 79 GLY A O 1
ATOM 589 N N . ILE A 1 80 ? 5.505 2.759 -4.463 1.00 90.88 80 ILE A N 1
ATOM 590 C CA . ILE A 1 80 ? 4.797 1.995 -3.419 1.00 90.88 80 ILE A CA 1
ATOM 591 C C . ILE A 1 80 ? 5.468 2.161 -2.054 1.00 90.88 80 ILE A C 1
ATOM 593 O O . ILE A 1 80 ? 4.784 2.123 -1.043 1.00 90.88 80 ILE A O 1
ATOM 597 N N . THR A 1 81 ? 6.780 2.375 -1.996 1.00 94.19 81 THR A N 1
ATOM 598 C CA . THR A 1 81 ? 7.485 2.622 -0.728 1.00 94.19 81 THR A CA 1
ATOM 599 C C . THR A 1 81 ? 7.217 4.035 -0.199 1.00 94.19 81 THR A C 1
ATOM 601 O O . THR A 1 81 ? 7.011 4.248 1.001 1.00 94.19 81 THR A O 1
ATOM 604 N N . ILE A 1 82 ? 7.180 5.023 -1.094 1.00 95.88 82 ILE A N 1
ATOM 605 C CA . ILE A 1 82 ? 6.968 6.429 -0.735 1.00 95.88 82 ILE A CA 1
ATOM 606 C C . ILE A 1 82 ? 5.513 6.677 -0.310 1.00 95.88 82 ILE A C 1
ATOM 608 O O . ILE A 1 82 ? 5.273 7.446 0.618 1.00 95.88 82 ILE A O 1
ATOM 612 N N . PHE A 1 83 ? 4.535 6.012 -0.928 1.00 92.31 83 PHE A N 1
ATOM 613 C CA . PHE A 1 83 ? 3.113 6.270 -0.672 1.00 92.31 83 PHE A CA 1
ATOM 614 C C . PHE A 1 83 ? 2.669 6.036 0.795 1.00 92.31 83 PHE A C 1
ATOM 616 O O . PHE A 1 83 ? 2.107 6.956 1.396 1.00 92.31 83 PHE A O 1
ATOM 623 N N . PRO A 1 84 ? 2.959 4.889 1.442 1.00 90.12 84 PRO A N 1
ATOM 624 C CA . PRO A 1 84 ? 2.710 4.687 2.866 1.00 90.12 84 PRO A CA 1
ATOM 625 C C . PRO A 1 84 ? 3.516 5.656 3.723 1.00 90.12 84 PRO A C 1
ATOM 627 O O . PRO A 1 84 ? 2.997 6.179 4.705 1.00 90.12 84 PRO A O 1
ATOM 630 N N . SER A 1 85 ? 4.762 5.939 3.332 1.00 93.44 85 SER A N 1
ATOM 631 C CA . SER A 1 85 ? 5.623 6.882 4.051 1.00 93.44 85 SER A CA 1
ATOM 632 C C . SER A 1 85 ? 4.974 8.267 4.120 1.00 93.44 85 SER A C 1
ATOM 634 O O . SER A 1 85 ? 4.899 8.864 5.192 1.00 93.44 85 SER A O 1
ATOM 636 N N . LEU A 1 86 ? 4.396 8.742 3.013 1.00 93.81 86 LEU A N 1
ATOM 637 C CA . LEU A 1 86 ? 3.587 9.961 2.985 1.00 93.81 86 LEU A CA 1
ATOM 638 C C . LEU A 1 86 ? 2.332 9.828 3.854 1.00 93.81 86 LEU A C 1
ATOM 640 O O . LEU A 1 86 ? 2.076 10.707 4.675 1.00 93.81 86 LEU A O 1
ATOM 644 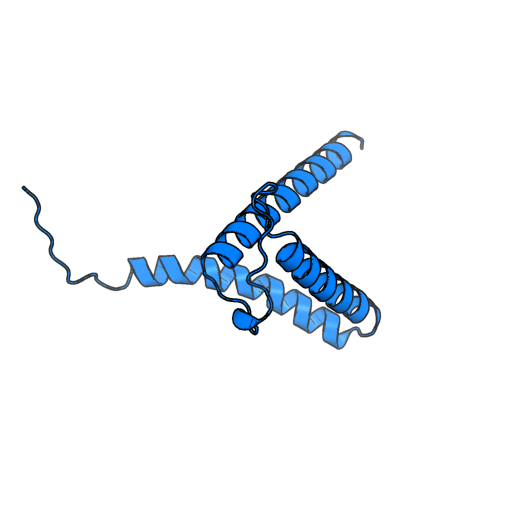N N . SER A 1 87 ? 1.588 8.723 3.739 1.00 93.81 87 SER A N 1
ATOM 645 C CA . SER A 1 87 ? 0.370 8.493 4.528 1.00 93.81 87 SER A CA 1
ATOM 646 C C . SER A 1 87 ? 0.614 8.525 6.039 1.00 93.81 87 SER A C 1
ATOM 648 O O . SER A 1 87 ? -0.257 8.992 6.767 1.00 93.81 87 SER A O 1
ATOM 650 N N . TYR A 1 88 ? 1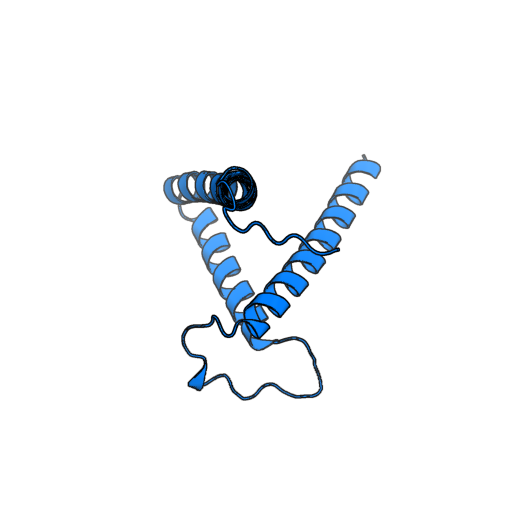.765 8.047 6.518 1.00 90.50 88 TYR A N 1
ATOM 651 C CA . TYR A 1 88 ? 2.141 8.121 7.934 1.00 90.50 88 TYR A CA 1
ATOM 652 C C . TYR A 1 88 ? 2.705 9.490 8.326 1.00 90.50 88 TYR A C 1
ATOM 654 O O . TYR A 1 88 ? 2.546 9.921 9.468 1.00 90.50 88 TYR A O 1
ATOM 662 N N . THR A 1 89 ? 3.313 10.209 7.382 1.00 91.81 89 THR A N 1
ATOM 663 C CA . THR A 1 89 ? 3.838 11.560 7.625 1.00 91.81 89 THR A CA 1
ATOM 664 C C . THR A 1 89 ? 2.709 12.593 7.739 1.00 91.81 89 THR A C 1
ATOM 666 O O . THR A 1 89 ? 2.803 13.508 8.552 1.00 91.81 89 THR A O 1
ATOM 669 N N . LEU A 1 90 ? 1.603 12.435 7.001 1.00 91.56 90 LEU A N 1
ATOM 670 C CA . LEU A 1 90 ? 0.434 13.328 7.065 1.00 91.56 90 LEU A CA 1
ATOM 671 C C . LEU A 1 90 ? -0.136 13.525 8.489 1.00 91.56 90 LEU A C 1
ATOM 673 O O . LEU A 1 90 ? -0.255 14.677 8.910 1.00 91.56 90 LEU A O 1
ATOM 677 N N . PRO A 1 91 ? -0.466 12.474 9.269 1.00 86.44 91 PRO A N 1
ATOM 678 C CA . PRO A 1 91 ? -0.941 12.641 10.641 1.00 86.44 91 PRO A CA 1
ATOM 679 C C . PRO A 1 91 ? 0.143 13.182 11.582 1.00 86.44 91 PRO A C 1
ATOM 681 O O . PRO A 1 91 ? -0.184 13.940 12.492 1.00 86.44 91 PRO A O 1
ATOM 684 N N . ALA A 1 92 ? 1.423 12.865 11.351 1.00 88.44 92 ALA A N 1
ATOM 685 C CA . ALA A 1 92 ? 2.526 13.436 12.125 1.00 88.44 92 ALA A CA 1
ATOM 686 C C . ALA A 1 92 ? 2.635 14.957 11.911 1.00 88.44 92 ALA A C 1
ATOM 688 O O . ALA A 1 92 ? 2.696 15.713 12.877 1.00 88.44 92 ALA A O 1
ATOM 689 N N . ILE A 1 93 ? 2.555 15.423 10.661 1.00 87.12 93 ILE A N 1
ATOM 690 C CA . ILE A 1 93 ? 2.511 16.855 10.328 1.00 87.12 93 ILE A CA 1
ATOM 691 C C . ILE A 1 93 ? 1.253 17.500 10.916 1.00 87.12 93 ILE A C 1
ATOM 693 O O . ILE A 1 93 ? 1.332 18.575 11.507 1.00 87.12 93 ILE A O 1
ATOM 697 N N . TYR A 1 94 ? 0.098 16.840 10.806 1.00 84.62 94 TYR A N 1
ATOM 698 C CA . TYR A 1 94 ? -1.154 17.340 11.374 1.00 84.62 94 TYR A CA 1
ATOM 699 C C . TYR A 1 94 ? -1.093 17.500 12.900 1.00 84.62 94 TYR A C 1
ATOM 701 O O . TYR A 1 94 ? -1.689 18.429 13.440 1.00 84.62 94 TYR A O 1
ATOM 709 N N . SER A 1 95 ? -0.352 16.630 13.590 1.00 82.31 95 SER A N 1
ATOM 710 C CA . SER A 1 95 ? -0.136 16.723 15.036 1.00 82.31 95 SER A CA 1
ATOM 711 C C . SER A 1 95 ? 0.892 17.789 15.435 1.00 82.31 95 SER A C 1
ATOM 713 O O . SER A 1 95 ? 0.852 18.259 16.570 1.00 82.31 95 SER A O 1
ATOM 715 N N . LEU A 1 96 ? 1.818 18.148 14.542 1.00 80.19 96 LEU A N 1
ATOM 716 C CA . LEU A 1 96 ? 2.833 19.183 14.771 1.00 80.19 96 LEU A CA 1
ATOM 717 C C . LEU A 1 96 ? 2.352 20.581 14.373 1.00 80.19 96 LEU A C 1
ATOM 719 O O . LEU A 1 96 ? 2.892 21.576 14.855 1.00 80.19 96 LEU A O 1
ATOM 723 N N . LEU A 1 97 ? 1.327 20.674 13.523 1.00 79.06 97 LEU A N 1
ATOM 724 C CA . LEU A 1 97 ? 0.623 21.924 13.282 1.00 79.06 97 LEU A CA 1
ATOM 725 C C . LEU A 1 97 ? -0.064 22.346 14.591 1.00 79.06 97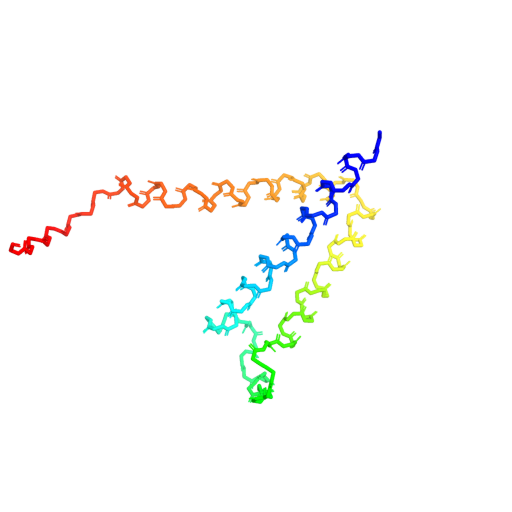 LEU A C 1
ATOM 727 O O . LEU A 1 97 ? -0.946 21.628 15.070 1.00 79.06 97 LEU A O 1
ATOM 731 N N . PRO A 1 98 ? 0.305 23.494 15.192 1.00 69.06 98 PRO A N 1
ATOM 732 C CA . PRO A 1 98 ? -0.333 23.963 16.409 1.00 69.06 98 PRO A CA 1
ATOM 733 C C . PRO A 1 98 ? -1.815 24.192 16.122 1.00 69.06 98 PRO A C 1
ATOM 735 O O . PRO A 1 98 ? -2.212 25.160 15.467 1.00 69.06 98 PRO A O 1
ATOM 738 N N . ARG A 1 99 ? -2.657 23.279 16.616 1.00 60.41 99 ARG A N 1
ATOM 739 C CA . ARG A 1 99 ? -4.106 23.427 16.603 1.00 60.41 99 ARG A CA 1
ATOM 740 C C . ARG A 1 99 ? -4.436 24.553 17.582 1.00 60.41 99 ARG A C 1
ATOM 742 O O . ARG A 1 99 ? -4.734 24.313 18.746 1.00 60.41 99 ARG A O 1
ATOM 749 N N . ASN A 1 100 ? -4.405 25.793 17.096 1.00 57.00 100 ASN A N 1
ATOM 750 C CA . ASN A 1 100 ? -4.945 26.986 17.755 1.00 57.00 100 ASN A CA 1
ATOM 751 C C . ASN A 1 100 ? -6.488 26.906 17.840 1.00 57.00 100 ASN A C 1
ATOM 753 O O . ASN A 1 100 ? -7.213 27.815 17.449 1.00 57.00 100 ASN A O 1
ATOM 757 N N . LYS A 1 101 ? -7.022 25.774 18.313 1.00 56.66 101 LYS A N 1
ATOM 758 C CA . LYS A 1 101 ? -8.408 25.623 18.751 1.00 56.66 101 LYS A CA 1
ATOM 759 C C . LYS A 1 101 ? -8.372 25.133 20.187 1.00 56.66 101 LYS A C 1
ATOM 761 O O . LYS A 1 101 ? -8.510 23.953 20.488 1.00 56.66 101 LYS A O 1
ATOM 766 N N . HIS A 1 102 ? -8.144 26.117 21.042 1.00 52.66 102 HIS A N 1
ATOM 767 C CA . HIS A 1 102 ? -8.449 26.132 22.457 1.00 52.66 102 HIS A CA 1
ATOM 768 C C . HIS A 1 102 ? -9.941 25.787 22.635 1.00 52.66 102 HIS A C 1
ATOM 770 O O . HIS A 1 102 ? -10.797 26.664 22.569 1.00 52.66 102 HIS A O 1
ATOM 776 N N . ILE A 1 103 ? -10.274 24.505 22.794 1.00 57.66 103 ILE A N 1
ATOM 777 C CA . ILE A 1 103 ? -11.596 24.084 23.270 1.00 57.66 103 ILE A CA 1
ATOM 778 C C . ILE A 1 103 ? -11.382 23.602 24.700 1.00 57.66 103 ILE A C 1
ATOM 780 O O . ILE A 1 103 ? -11.151 22.424 24.954 1.00 57.66 103 ILE A O 1
ATOM 784 N N . LYS A 1 104 ? -11.393 24.567 25.627 1.00 50.47 104 LYS A N 1
ATOM 785 C CA . LYS A 1 104 ? -11.683 24.305 27.037 1.00 50.47 104 LYS A CA 1
ATOM 786 C C . LYS A 1 104 ? -13.105 23.743 27.090 1.00 50.47 104 LYS A C 1
ATOM 788 O O . LYS A 1 104 ? -14.054 24.476 26.824 1.00 50.47 104 LYS A O 1
ATOM 793 N N . GLY A 1 105 ? -13.227 22.455 27.376 1.00 52.78 105 GLY A N 1
ATOM 794 C CA . GLY A 1 105 ? -14.431 21.868 27.958 1.00 52.78 105 GLY A CA 1
ATOM 795 C C . GLY A 1 105 ? -14.184 21.616 29.451 1.00 52.78 105 GLY A C 1
ATOM 796 O O . GLY A 1 105 ? -13.017 21.437 29.799 1.00 52.78 105 GLY A O 1
ATOM 797 N N . PRO A 1 106 ? -15.232 21.696 30.289 1.00 54.69 106 PRO A N 1
ATOM 798 C CA . PRO A 1 106 ? -15.170 21.869 31.748 1.00 54.69 106 PRO A CA 1
ATOM 799 C C . PRO A 1 106 ? -14.429 20.764 32.504 1.00 54.69 106 PRO A C 1
ATOM 801 O O . PRO A 1 106 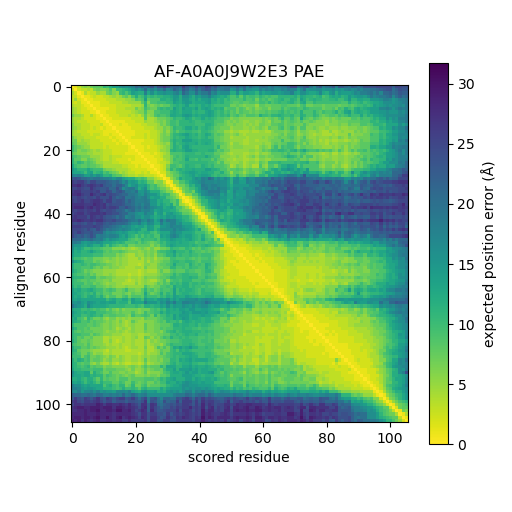? -14.497 19.594 32.066 1.00 54.69 106 PRO A O 1
#

Secondary structure (DSSP, 8-state):
-HHHHHHHHHHHHHHHHHHHHHHHHHHHTT-STTTTT-----TT--S-HHHHHHHHHHHHHHHHHHHH-HHHHHHHHHHHHHHHHHHHHHHHHHHHS---------

pLDDT: mean 75.98, std 15.4, range [43.84, 95.88]